Protein AF-A0A7W6P1S1-F1 (afdb_monomer_lite)

Radius of gyration: 24.33 Å; chains: 1; bounding box: 44×15×68 Å

Foldseek 3Di:
DDCVVVVVVVVVVVVVVVVVVVVVVPDPPDPDPDPPDPPVRPPDDDPDVPDPDPPDDDPCPVVD

pLDDT: mean 79.03, std 10.71, range [49.09, 96.81]

InterPro domains:
  IPR032831 LPS-assembly lipoprot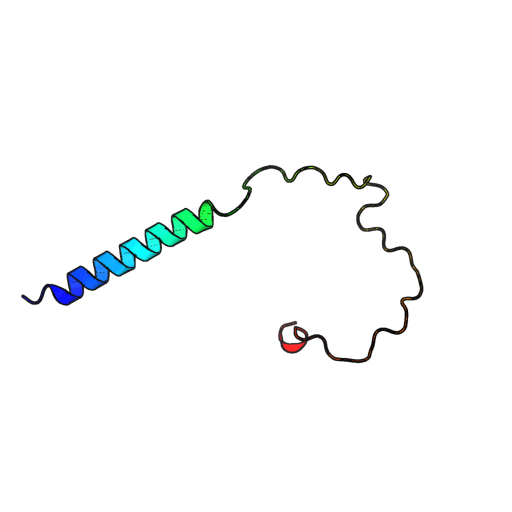ein LptM, conserved region [NF047847] (11-36)
  IPR032831 LPS-assembly lipoprotein LptM, conserved region [PF13627] (15-35)

Organism: NCBI:txid485907

Structure (mmCIF, N/CA/C/O backbone):
data_AF-A0A7W6P1S1-F1
#
_entry.id   AF-A0A7W6P1S1-F1
#
loop_
_atom_site.group_PDB
_atom_site.id
_atom_site.type_symbol
_atom_site.label_atom_id
_atom_site.label_alt_id
_atom_site.label_comp_id
_atom_site.label_asym_id
_atom_site.label_entity_id
_atom_site.label_seq_id
_atom_site.pdbx_PDB_ins_code
_atom_site.Cartn_x
_atom_site.Cartn_y
_atom_site.Cartn_z
_atom_site.occupancy
_atom_site.B_iso_or_equiv
_atom_site.auth_seq_id
_atom_site.auth_comp_id
_atom_site.auth_asym_id
_atom_site.auth_atom_id
_atom_site.pdbx_PDB_model_num
ATOM 1 N N . MET A 1 1 ? -25.850 2.388 33.932 1.00 49.09 1 MET A N 1
ATOM 2 C CA . MET A 1 1 ? -25.386 2.879 32.614 1.00 49.09 1 MET A CA 1
ATOM 3 C C . MET A 1 1 ? -25.165 1.705 31.672 1.00 49.09 1 MET A C 1
ATOM 5 O O . MET A 1 1 ? -24.525 0.741 32.070 1.00 49.09 1 MET A O 1
ATOM 9 N N . SER A 1 2 ? -25.705 1.754 30.451 1.00 62.94 2 SER A N 1
ATOM 10 C CA . SER A 1 2 ? -25.444 0.735 29.424 1.00 62.94 2 SER A CA 1
ATOM 11 C C . SER A 1 2 ? -24.004 0.885 28.923 1.00 62.94 2 SER A C 1
ATOM 13 O O . SER A 1 2 ? -23.663 1.910 28.344 1.00 62.94 2 SER A O 1
ATOM 15 N N . SER A 1 3 ? -23.153 -0.114 29.165 1.00 65.88 3 SER A N 1
ATOM 16 C CA . SER A 1 3 ? -21.745 -0.155 28.721 1.00 65.88 3 SER A CA 1
ATOM 17 C C . SER A 1 3 ? -21.577 -0.624 27.270 1.00 65.88 3 SER A C 1
ATOM 19 O O . SER A 1 3 ? -20.472 -0.620 26.727 1.00 65.88 3 SER A O 1
ATOM 21 N N . ARG A 1 4 ? -22.682 -1.011 26.622 1.00 72.12 4 ARG A N 1
ATOM 22 C CA . ARG A 1 4 ? -22.736 -1.488 25.234 1.00 72.12 4 ARG A CA 1
ATOM 23 C C . ARG A 1 4 ? -22.125 -0.511 24.214 1.00 72.12 4 ARG A C 1
ATOM 25 O O . ARG A 1 4 ? -21.290 -0.976 23.445 1.00 72.12 4 ARG A O 1
ATOM 32 N N . PRO A 1 5 ? -22.438 0.803 24.208 1.00 75.88 5 PRO A N 1
ATOM 33 C CA . PRO A 1 5 ? -21.834 1.725 23.244 1.00 75.88 5 PRO A CA 1
ATOM 34 C C . PRO A 1 5 ? -20.323 1.873 23.449 1.00 75.88 5 PRO A C 1
ATOM 36 O O . PRO A 1 5 ? -19.578 1.898 22.476 1.00 75.88 5 PRO A O 1
ATOM 39 N N . LEU A 1 6 ? -19.856 1.889 24.702 1.00 84.75 6 LEU A N 1
ATOM 40 C CA . LEU A 1 6 ? -18.434 2.043 25.007 1.00 84.75 6 LEU A CA 1
ATOM 41 C C . LEU A 1 6 ? -17.620 0.833 24.530 1.00 84.75 6 LEU A C 1
ATOM 43 O O . LEU A 1 6 ? -16.550 1.002 23.958 1.00 84.75 6 LEU A O 1
ATOM 47 N N . ARG A 1 7 ? -18.158 -0.382 24.700 1.00 88.00 7 ARG A N 1
ATOM 48 C CA . ARG A 1 7 ? -17.528 -1.619 24.219 1.00 88.00 7 ARG A CA 1
ATOM 49 C C . ARG A 1 7 ? -17.484 -1.704 22.692 1.00 88.00 7 ARG A C 1
ATOM 51 O O . ARG A 1 7 ? -16.500 -2.183 22.142 1.00 88.00 7 ARG A O 1
ATOM 58 N N . THR A 1 8 ? -18.529 -1.253 22.002 1.00 88.00 8 THR A N 1
ATOM 59 C CA . THR A 1 8 ? -18.538 -1.242 20.533 1.00 88.00 8 THR A CA 1
ATOM 60 C C . THR A 1 8 ? -17.518 -0.249 19.985 1.00 88.00 8 THR A C 1
ATOM 62 O O . THR A 1 8 ? -16.787 -0.599 19.067 1.00 88.00 8 THR A O 1
ATOM 65 N N . VAL A 1 9 ? -17.420 0.947 20.579 1.00 93.56 9 VAL A N 1
ATOM 66 C CA . VAL A 1 9 ? -16.460 1.986 20.168 1.00 93.56 9 VAL A CA 1
ATOM 67 C C . VAL A 1 9 ? -15.012 1.540 20.378 1.00 93.56 9 VAL A C 1
ATOM 69 O O . VAL A 1 9 ? -14.175 1.747 19.504 1.00 93.56 9 VAL A O 1
ATOM 72 N N . THR A 1 10 ? -14.696 0.898 21.506 1.00 94.44 10 THR A N 1
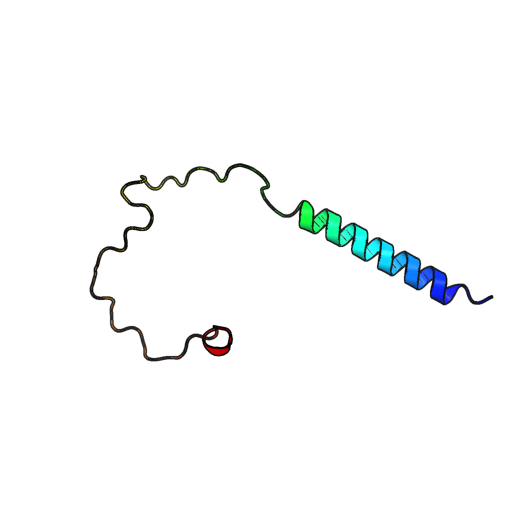ATOM 73 C CA . THR A 1 10 ? -13.332 0.403 21.747 1.00 94.44 10 THR A CA 1
ATOM 74 C C . THR A 1 10 ? -12.949 -0.724 20.791 1.00 94.44 10 THR A C 1
ATOM 76 O O . THR A 1 10 ? -11.821 -0.744 20.302 1.00 94.44 10 THR A O 1
ATOM 79 N N . LEU A 1 11 ? -13.881 -1.629 20.471 1.00 95.44 11 LEU A N 1
ATOM 80 C CA . LEU A 1 11 ? -13.642 -2.703 19.505 1.00 95.44 11 LEU A CA 1
ATOM 81 C C . LEU A 1 11 ? -13.425 -2.176 18.083 1.00 95.44 11 LEU A C 1
ATOM 83 O O . LEU A 1 11 ? -12.485 -2.609 17.420 1.00 95.44 11 LEU A O 1
ATOM 87 N N . SER A 1 12 ? -14.248 -1.235 17.614 1.00 94.81 12 SER A N 1
ATOM 88 C CA . SER A 1 12 ? -14.098 -0.676 16.266 1.00 94.81 12 SER A CA 1
ATOM 89 C C . SER A 1 12 ? -12.825 0.159 16.125 1.00 94.81 12 SER A C 1
ATOM 91 O O . SER A 1 12 ? -12.129 0.030 15.118 1.00 94.81 12 SER A O 1
ATOM 93 N N . LEU A 1 13 ? -12.465 0.944 17.144 1.00 96.06 13 LEU A N 1
ATOM 94 C CA . LEU A 1 13 ? -11.209 1.695 17.151 1.00 96.06 13 LEU A CA 1
ATOM 95 C C . LEU A 1 13 ? -9.988 0.763 17.146 1.00 96.06 13 LEU A C 1
ATOM 97 O O . LEU A 1 13 ? -9.047 0.986 16.384 1.00 96.06 13 LEU A O 1
ATOM 101 N N . GLY A 1 14 ? -10.021 -0.307 17.946 1.00 96.81 14 GLY A N 1
ATOM 102 C CA . GLY A 1 14 ? -8.967 -1.321 17.962 1.00 96.81 14 GLY A CA 1
ATOM 103 C C . GLY A 1 14 ? -8.800 -2.021 16.612 1.00 96.81 14 GLY A C 1
ATOM 104 O O . GLY A 1 14 ? -7.675 -2.208 16.152 1.00 96.81 14 GLY A O 1
ATOM 105 N N . LEU A 1 15 ? -9.908 -2.348 15.940 1.00 96.38 15 LEU A N 1
ATOM 106 C CA . LEU A 1 15 ? -9.886 -2.980 14.620 1.00 96.38 15 LEU A CA 1
ATOM 107 C C . LEU A 1 15 ? -9.268 -2.061 13.551 1.00 96.38 15 LEU A C 1
ATOM 109 O O . LEU A 1 15 ? -8.445 -2.508 12.756 1.00 96.38 15 LEU A O 1
ATOM 113 N N . LEU A 1 16 ? -9.629 -0.774 13.556 1.00 95.75 16 LEU A N 1
ATOM 114 C CA . LEU A 1 16 ? -9.077 0.243 12.650 1.00 95.75 16 LEU A CA 1
ATOM 115 C C . LEU A 1 16 ? -7.565 0.434 12.838 1.00 95.75 16 LEU A C 1
ATOM 117 O O . LEU A 1 16 ? -6.812 0.488 11.862 1.00 95.75 16 LEU A O 1
ATOM 121 N N . LEU A 1 17 ? -7.112 0.513 14.090 1.00 95.19 17 LEU A N 1
ATOM 122 C CA . LEU A 1 17 ? -5.689 0.608 14.426 1.00 95.19 17 LEU A CA 1
ATOM 123 C C . LEU A 1 17 ? -4.918 -0.636 13.972 1.00 95.19 17 LEU A C 1
ATOM 125 O O . LEU A 1 17 ? -3.868 -0.518 13.345 1.00 95.19 17 LEU A O 1
ATOM 129 N N . ALA A 1 18 ? -5.455 -1.831 14.220 1.00 93.56 18 ALA A N 1
ATOM 130 C CA . ALA A 1 18 ? -4.830 -3.069 13.765 1.00 93.56 18 ALA A CA 1
ATOM 131 C C . ALA A 1 18 ? -4.736 -3.132 12.231 1.00 93.56 18 ALA A C 1
ATOM 133 O O . ALA A 1 18 ? -3.676 -3.441 11.689 1.00 93.56 18 ALA A O 1
ATOM 134 N N . ALA A 1 19 ? -5.816 -2.786 11.526 1.00 92.19 19 ALA A N 1
ATOM 135 C CA . ALA A 1 19 ? -5.839 -2.779 10.067 1.00 92.19 19 ALA A CA 1
ATOM 136 C C . ALA A 1 19 ? -4.815 -1.793 9.485 1.00 92.19 19 ALA A C 1
ATOM 138 O O . ALA A 1 19 ? -4.042 -2.159 8.607 1.00 92.19 19 ALA A O 1
ATOM 139 N N . SER A 1 20 ? -4.758 -0.562 9.999 1.00 88.44 20 SER A N 1
ATOM 140 C CA . SER A 1 20 ? -3.806 0.454 9.526 1.00 88.44 20 SER A CA 1
ATOM 141 C C . SER A 1 20 ? -2.340 0.046 9.717 1.00 88.44 20 SER A C 1
ATOM 143 O O . SER A 1 20 ? -1.531 0.248 8.808 1.00 88.44 20 SER A O 1
ATOM 145 N N . LEU A 1 21 ? -1.999 -0.588 10.843 1.00 87.81 21 LEU A N 1
ATOM 146 C CA . LEU A 1 21 ? -0.667 -1.154 11.085 1.00 87.81 21 LEU A CA 1
ATOM 147 C C . LEU A 1 21 ? -0.330 -2.264 10.082 1.00 87.81 21 LEU A C 1
ATOM 149 O O . LEU A 1 21 ? 0.747 -2.251 9.487 1.00 87.81 21 LEU A O 1
ATOM 153 N N . VAL A 1 22 ? -1.262 -3.195 9.859 1.00 88.50 22 VAL A N 1
ATOM 154 C CA . VAL A 1 22 ? -1.078 -4.300 8.909 1.00 88.50 22 VAL A CA 1
ATOM 155 C C . VAL A 1 22 ? -0.927 -3.780 7.484 1.00 88.50 22 VAL A C 1
ATOM 157 O O . VAL A 1 22 ? 0.000 -4.195 6.803 1.00 88.50 22 VAL A O 1
ATOM 160 N N . LEU A 1 23 ? -1.772 -2.850 7.030 1.00 86.31 23 LEU A N 1
ATOM 161 C CA . LEU A 1 23 ? -1.687 -2.288 5.676 1.00 86.31 23 LEU A CA 1
ATOM 162 C C . LEU A 1 23 ? -0.400 -1.484 5.464 1.00 86.31 23 LEU A C 1
ATOM 164 O O . LEU A 1 23 ? 0.188 -1.556 4.390 1.00 86.31 23 LEU A O 1
ATOM 168 N N . SER A 1 24 ? 0.072 -0.766 6.485 1.00 79.56 24 SER A N 1
ATOM 169 C CA . SER A 1 24 ? 1.350 -0.045 6.409 1.00 79.56 24 SER A CA 1
ATOM 170 C C . SER A 1 24 ? 2.555 -0.994 6.360 1.00 79.56 24 SER A C 1
ATOM 172 O O . SER A 1 24 ? 3.601 -0.626 5.829 1.00 79.56 24 SER A O 1
ATOM 174 N N . GLY A 1 25 ? 2.416 -2.207 6.912 1.00 72.06 25 GLY A N 1
ATOM 175 C CA . GLY A 1 25 ? 3.424 -3.271 6.859 1.00 72.06 25 GLY A CA 1
ATOM 176 C C . GLY A 1 25 ? 3.266 -4.250 5.687 1.00 72.06 25 GLY A C 1
ATOM 177 O O . GLY A 1 25 ? 4.204 -4.980 5.373 1.00 72.06 25 GLY A O 1
ATOM 178 N N . CYS A 1 26 ? 2.109 -4.280 5.021 1.00 74.94 26 CYS A N 1
ATOM 179 C CA . CYS A 1 26 ? 1.829 -5.146 3.878 1.00 74.94 26 CYS A CA 1
ATOM 180 C C . CYS A 1 26 ? 2.288 -4.454 2.590 1.00 74.94 26 CYS A C 1
ATOM 182 O 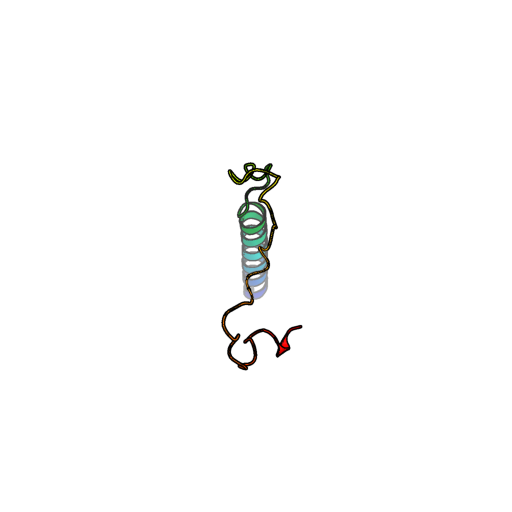O . CYS A 1 26 ? 1.505 -3.925 1.807 1.00 74.94 26 CYS A O 1
ATOM 184 N N . GLY A 1 27 ? 3.602 -4.411 2.405 1.00 70.19 27 GLY A N 1
ATOM 185 C CA . GLY A 1 27 ? 4.236 -3.834 1.230 1.00 70.19 27 GLY A CA 1
ATOM 186 C C . GLY A 1 27 ? 5.745 -3.777 1.416 1.00 70.19 27 GLY A C 1
ATOM 187 O O . GLY A 1 27 ? 6.244 -3.539 2.516 1.00 70.19 27 GLY A O 1
ATOM 188 N N . ARG A 1 28 ? 6.502 -3.993 0.340 1.00 65.56 28 ARG A N 1
ATOM 189 C CA . ARG A 1 28 ? 7.957 -3.836 0.372 1.00 65.56 28 ARG A CA 1
ATOM 190 C C . ARG A 1 28 ? 8.285 -2.343 0.344 1.00 65.56 28 ARG A C 1
ATOM 192 O O . ARG A 1 28 ? 8.431 -1.756 -0.722 1.00 65.56 28 ARG A O 1
ATOM 199 N N . LYS A 1 29 ? 8.398 -1.717 1.520 1.00 64.38 29 LYS A N 1
ATOM 200 C CA . LYS A 1 29 ? 9.003 -0.384 1.663 1.00 64.38 29 LYS A CA 1
ATOM 201 C C . LYS A 1 29 ? 10.523 -0.528 1.610 1.00 64.38 29 LYS A C 1
ATOM 203 O O . LYS A 1 29 ? 11.208 -0.476 2.623 1.00 64.38 29 LYS A O 1
ATOM 208 N N . GLY A 1 30 ? 11.028 -0.786 0.417 1.00 71.25 30 GLY A N 1
ATOM 209 C CA . GLY A 1 30 ? 12.444 -0.924 0.115 1.00 71.25 30 GLY A CA 1
ATOM 210 C C . GLY A 1 30 ? 12.649 -0.692 -1.370 1.00 71.25 30 GLY A C 1
ATOM 211 O O . GLY A 1 30 ? 11.680 -0.733 -2.129 1.00 71.25 30 GLY A O 1
ATOM 212 N N . ASP A 1 31 ? 13.892 -0.436 -1.768 1.00 75.44 31 ASP A N 1
ATOM 213 C CA . ASP A 1 31 ? 14.234 -0.346 -3.185 1.00 75.44 31 ASP A CA 1
ATOM 214 C C . ASP A 1 31 ? 13.709 -1.605 -3.887 1.00 75.44 31 ASP A C 1
ATOM 216 O O . A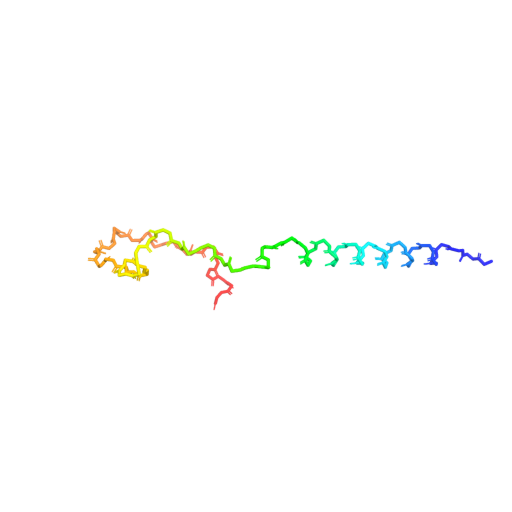SP A 1 31 ? 13.853 -2.722 -3.364 1.00 75.44 31 ASP A O 1
ATOM 220 N N . LEU A 1 32 ? 12.977 -1.418 -4.983 1.00 69.12 32 LEU A N 1
ATOM 221 C CA . LEU A 1 32 ? 12.513 -2.543 -5.781 1.00 69.12 32 LEU A CA 1
ATOM 222 C C . LEU A 1 32 ? 13.759 -3.192 -6.374 1.00 69.12 32 LEU A C 1
ATOM 224 O O . LEU A 1 32 ? 14.626 -2.482 -6.872 1.00 69.12 32 LEU A O 1
ATOM 228 N N . ASP A 1 33 ? 13.866 -4.522 -6.319 1.00 78.00 33 ASP A N 1
ATOM 229 C CA . ASP A 1 33 ? 14.996 -5.177 -6.979 1.00 78.00 33 ASP A CA 1
ATOM 230 C C . ASP A 1 33 ? 15.024 -4.725 -8.432 1.00 78.00 33 ASP A C 1
ATOM 232 O O . ASP A 1 33 ? 13.989 -4.738 -9.111 1.00 78.00 33 ASP A O 1
ATOM 236 N N . MET A 1 34 ? 16.202 -4.296 -8.890 1.00 75.44 34 MET A N 1
ATOM 237 C CA . MET A 1 34 ? 16.342 -3.841 -10.259 1.00 75.44 34 MET A CA 1
ATOM 238 C C . MET A 1 34 ? 15.890 -4.987 -11.167 1.00 75.44 34 MET A C 1
ATOM 240 O O . MET A 1 34 ? 16.397 -6.109 -11.033 1.00 75.44 34 MET A O 1
ATOM 244 N N . PRO A 1 35 ? 14.903 -4.757 -12.047 1.00 78.38 35 PRO A N 1
ATOM 245 C CA . PRO A 1 35 ? 14.395 -5.833 -12.869 1.00 78.38 35 PRO A CA 1
ATOM 246 C C . PRO A 1 35 ? 15.547 -6.370 -13.718 1.00 78.38 35 PRO A C 1
ATOM 248 O O . PRO A 1 35 ? 16.348 -5.606 -14.252 1.00 78.38 35 PRO A O 1
ATOM 251 N N . SER A 1 36 ? 15.638 -7.695 -13.855 1.00 79.94 36 SER A N 1
ATOM 252 C CA . SER A 1 36 ? 16.725 -8.358 -14.595 1.00 79.94 36 SER A CA 1
ATOM 253 C C . SER A 1 36 ? 16.737 -8.014 -16.090 1.00 79.94 36 SER A C 1
ATOM 255 O O . SER A 1 36 ? 17.637 -8.418 -16.823 1.00 79.94 36 SER A O 1
ATOM 257 N N . THR A 1 37 ? 15.722 -7.288 -16.559 1.00 82.38 37 THR A N 1
ATOM 258 C CA . THR A 1 37 ? 15.649 -6.739 -17.906 1.00 82.38 37 THR A CA 1
ATOM 259 C C . THR A 1 37 ? 16.709 -5.649 -18.085 1.00 82.38 37 THR A C 1
ATOM 261 O O . THR A 1 37 ? 16.681 -4.666 -17.348 1.00 82.38 37 THR A O 1
ATOM 264 N N . PRO A 1 38 ? 17.603 -5.752 -19.081 1.00 81.38 38 PRO A N 1
ATOM 265 C CA . PRO A 1 38 ? 18.525 -4.672 -19.415 1.00 81.38 38 PRO A CA 1
ATOM 266 C C . PRO A 1 38 ? 17.778 -3.363 -19.694 1.00 81.38 38 PRO A C 1
ATOM 268 O O . PRO A 1 38 ? 16.718 -3.385 -20.326 1.00 81.38 38 PRO A O 1
ATOM 271 N N . VAL A 1 39 ? 18.350 -2.230 -19.271 1.00 78.12 39 VAL A N 1
ATOM 272 C CA . VAL A 1 39 ? 17.756 -0.885 -19.428 1.00 78.12 39 VAL A CA 1
ATOM 273 C C . VAL A 1 39 ? 17.334 -0.625 -20.877 1.00 78.12 39 VAL A C 1
ATOM 275 O O . VAL A 1 39 ? 16.236 -0.136 -21.128 1.00 78.12 39 VAL A O 1
ATOM 278 N N . ASP A 1 40 ? 18.136 -1.071 -21.845 1.00 79.56 40 ASP A N 1
ATOM 279 C CA . ASP A 1 40 ? 17.880 -0.894 -23.281 1.00 79.56 40 ASP A CA 1
ATOM 280 C C . ASP A 1 40 ? 16.651 -1.648 -23.808 1.00 79.56 40 ASP A C 1
ATOM 282 O O . ASP A 1 40 ? 16.210 -1.407 -24.935 1.00 79.56 40 ASP A O 1
ATOM 286 N N . LYS A 1 41 ? 16.111 -2.583 -23.020 1.00 76.75 41 LYS A N 1
ATOM 287 C CA . LYS A 1 41 ? 14.929 -3.398 -23.328 1.00 76.75 41 LYS A CA 1
ATOM 288 C C . LYS A 1 41 ? 13.737 -3.069 -22.426 1.00 76.75 41 LYS A C 1
ATOM 290 O O . LYS A 1 41 ? 12.635 -3.535 -22.711 1.00 76.75 41 LYS A O 1
ATOM 295 N N . MET A 1 42 ? 13.919 -2.257 -21.383 1.00 78.94 42 MET A N 1
ATOM 296 C CA . MET A 1 42 ? 12.821 -1.809 -20.529 1.00 78.94 42 MET A CA 1
ATOM 297 C C . MET A 1 42 ? 11.865 -0.918 -21.323 1.00 78.94 42 MET A C 1
ATOM 299 O O . MET A 1 42 ? 12.291 0.005 -22.015 1.00 78.94 42 MET A O 1
ATOM 303 N N . ASN A 1 43 ? 10.564 -1.195 -21.231 1.00 73.38 43 ASN A N 1
ATOM 304 C CA . ASN A 1 43 ? 9.498 -0.412 -21.872 1.00 73.38 43 ASN A CA 1
ATOM 305 C C . ASN A 1 43 ? 9.651 -0.215 -23.395 1.00 73.38 43 ASN A C 1
ATOM 307 O O . ASN A 1 43 ? 9.000 0.648 -23.984 1.00 73.38 43 ASN A O 1
ATOM 311 N N . LYS A 1 44 ? 10.472 -1.031 -24.067 1.00 77.00 44 LYS A N 1
ATOM 312 C CA . LYS A 1 44 ? 10.531 -1.071 -25.529 1.00 77.00 44 LYS A CA 1
ATOM 313 C C . LYS A 1 44 ? 9.378 -1.936 -26.031 1.00 77.00 44 LYS A C 1
ATOM 315 O O . LYS A 1 44 ? 9.480 -3.159 -26.072 1.00 77.00 44 LYS A O 1
ATOM 320 N N . ARG A 1 45 ? 8.282 -1.305 -26.452 1.00 66.38 45 ARG A N 1
ATOM 321 C CA . ARG A 1 45 ? 7.321 -1.966 -27.342 1.00 66.38 45 ARG A CA 1
ATOM 322 C C . ARG A 1 45 ? 7.985 -2.100 -28.710 1.00 66.38 45 ARG A C 1
ATOM 324 O O . ARG A 1 45 ? 8.183 -1.102 -29.398 1.00 66.38 45 ARG A O 1
ATOM 331 N N . SER A 1 46 ? 8.356 -3.316 -29.099 1.00 66.75 46 SER A N 1
ATOM 332 C CA . SER A 1 46 ? 8.602 -3.600 -30.513 1.00 66.75 46 SER A CA 1
ATOM 333 C C . SER A 1 46 ? 7.305 -3.300 -31.259 1.00 66.75 46 SER A C 1
ATOM 335 O O . SER A 1 46 ? 6.268 -3.854 -30.898 1.00 66.75 46 SER A O 1
ATOM 337 N N . TYR A 1 47 ? 7.345 -2.417 -32.261 1.00 63.41 47 TYR A N 1
ATOM 338 C CA . TYR A 1 47 ? 6.236 -2.256 -33.198 1.00 63.41 47 TYR A CA 1
ATOM 339 C C . TYR A 1 47 ? 6.131 -3.549 -34.011 1.00 63.41 47 TYR A C 1
ATOM 341 O O . TYR A 1 47 ? 6.739 -3.703 -35.065 1.00 63.41 47 TYR A O 1
ATOM 349 N N . ASN A 1 48 ? 5.420 -4.519 -33.454 1.00 64.69 48 ASN A N 1
ATOM 350 C CA . ASN A 1 48 ? 4.759 -5.542 -34.231 1.00 64.69 48 ASN A CA 1
ATOM 351 C C . ASN A 1 48 ? 3.360 -4.980 -34.484 1.00 64.69 48 ASN A C 1
ATOM 353 O O . ASN A 1 48 ? 2.749 -4.516 -33.519 1.00 64.69 48 ASN A O 1
ATOM 357 N N . PRO A 1 49 ? 2.852 -4.954 -35.725 1.00 65.44 49 PRO A N 1
ATOM 358 C CA . PRO A 1 49 ? 1.434 -4.709 -35.930 1.00 65.44 49 PRO A CA 1
ATOM 359 C C . PRO A 1 49 ? 0.686 -5.769 -35.115 1.00 65.44 49 PRO A C 1
ATOM 361 O O . PRO A 1 49 ? 0.739 -6.955 -35.445 1.00 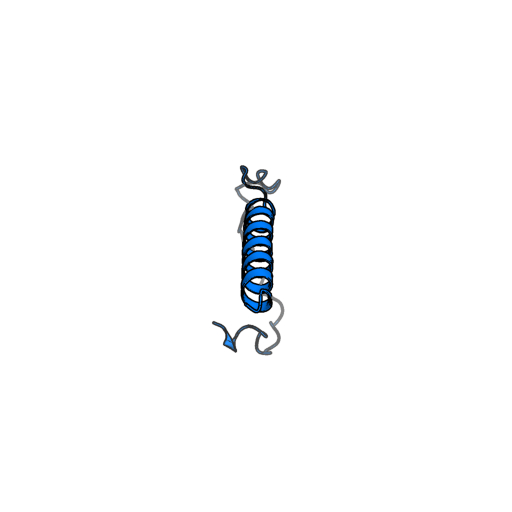65.44 49 PRO A O 1
ATOM 364 N N . ASP A 1 50 ? 0.109 -5.346 -33.987 1.00 64.44 50 ASP A N 1
ATOM 365 C CA . ASP A 1 50 ? -0.577 -6.234 -33.057 1.00 64.44 50 ASP A CA 1
ATOM 366 C C . ASP A 1 50 ? -1.627 -7.042 -33.840 1.00 64.44 50 ASP A C 1
ATOM 368 O O . ASP A 1 50 ? -2.307 -6.486 -34.716 1.00 64.44 50 ASP A O 1
ATOM 372 N N . PRO A 1 51 ? -1.778 -8.352 -33.572 1.00 70.00 51 PRO A N 1
ATOM 373 C CA . PRO A 1 51 ? -2.897 -9.106 -34.116 1.00 70.00 51 PRO A CA 1
ATOM 374 C C . PRO A 1 51 ? -4.184 -8.374 -33.732 1.00 70.00 51 PRO A C 1
ATOM 376 O O . PRO A 1 51 ? -4.314 -7.978 -32.576 1.00 70.00 51 PRO A O 1
ATOM 379 N N . LYS A 1 52 ? -5.089 -8.165 -34.709 1.00 67.44 52 LYS A N 1
ATOM 380 C CA . LYS A 1 52 ? -6.352 -7.411 -34.565 1.00 67.44 52 LYS A CA 1
ATOM 381 C C . LYS A 1 52 ? -6.891 -7.524 -33.138 1.00 67.44 52 LYS A C 1
ATOM 383 O O . LYS A 1 52 ? -7.420 -8.572 -32.762 1.00 67.44 52 LYS A O 1
ATOM 388 N N . VAL A 1 53 ? -6.725 -6.454 -32.359 1.00 71.31 53 VAL A N 1
ATOM 389 C CA . VAL A 1 53 ? -7.314 -6.357 -31.026 1.00 71.31 53 VAL A CA 1
ATOM 390 C C . VAL A 1 53 ? -8.820 -6.544 -31.221 1.00 71.31 53 VAL A C 1
ATOM 392 O O . VAL A 1 53 ? -9.394 -5.874 -32.081 1.00 71.31 53 VAL A O 1
ATOM 395 N N . PRO A 1 54 ? -9.463 -7.496 -30.526 1.00 73.62 54 PRO A N 1
ATOM 396 C CA . PRO A 1 54 ? -10.900 -7.673 -30.657 1.00 73.62 54 PRO A CA 1
ATOM 397 C C . PRO A 1 54 ? -11.601 -6.371 -30.254 1.00 73.62 54 PRO A C 1
ATOM 399 O O . PRO A 1 54 ? -11.300 -5.848 -29.182 1.00 73.62 54 PRO A O 1
ATOM 402 N N . ASP A 1 55 ? -12.541 -5.887 -31.070 1.00 75.31 55 ASP A N 1
ATOM 403 C CA . ASP A 1 55 ? -13.405 -4.731 -30.769 1.00 75.31 55 ASP A CA 1
ATOM 404 C C . ASP A 1 55 ? -14.398 -5.081 -29.647 1.00 75.31 55 ASP A C 1
ATOM 406 O O . ASP A 1 55 ? -15.607 -5.205 -29.848 1.00 75.31 55 ASP A O 1
ATOM 410 N N . ARG A 1 56 ? -13.886 -5.322 -28.443 1.00 82.31 56 ARG A N 1
ATOM 411 C CA . ARG A 1 56 ? -14.684 -5.529 -27.239 1.00 82.31 56 ARG A CA 1
ATOM 412 C C . ARG A 1 56 ? -14.267 -4.494 -26.201 1.00 82.31 56 ARG A C 1
ATOM 414 O O . ARG A 1 56 ? -13.065 -4.346 -25.974 1.00 82.31 56 ARG A O 1
ATOM 421 N N . PRO A 1 57 ? -15.230 -3.810 -25.563 1.00 82.00 57 PRO A N 1
ATOM 422 C CA . PRO A 1 57 ? -14.915 -2.829 -24.540 1.00 82.00 57 PRO A CA 1
ATOM 423 C C . PRO A 1 57 ? -14.168 -3.513 -23.398 1.00 82.00 57 PRO A C 1
ATOM 425 O O . PRO A 1 57 ? -14.496 -4.638 -22.990 1.00 82.00 57 PRO A O 1
ATOM 428 N N . PHE A 1 58 ? -13.133 -2.850 -22.906 1.00 85.19 58 PHE A N 1
ATOM 429 C CA . PHE A 1 58 ? -12.406 -3.301 -21.738 1.00 85.19 58 PHE A CA 1
ATOM 430 C C . PHE A 1 58 ? -13.285 -3.090 -20.505 1.00 85.19 58 PHE A C 1
ATOM 432 O O . PHE A 1 58 ? -14.014 -2.111 -20.387 1.00 85.19 58 PHE A O 1
ATOM 439 N N . VAL A 1 59 ? -13.235 -4.029 -19.559 1.00 88.00 59 VAL A N 1
ATOM 440 C CA . VAL A 1 59 ? -14.108 -4.007 -18.370 1.00 88.00 59 VAL A CA 1
ATOM 441 C C . VAL A 1 59 ? -13.915 -2.732 -17.538 1.00 88.00 59 VAL A C 1
ATOM 443 O O . VAL A 1 59 ? -14.838 -2.325 -16.839 1.00 88.00 59 VAL A O 1
ATOM 446 N N . LEU A 1 60 ? -12.740 -2.096 -17.628 1.00 86.75 60 LEU A N 1
ATOM 447 C CA . LEU A 1 60 ? -12.435 -0.846 -16.929 1.00 86.75 60 LEU A CA 1
ATOM 448 C C . LEU A 1 60 ? -12.633 0.411 -17.790 1.00 86.75 60 LEU A C 1
ATOM 450 O O . LEU A 1 60 ? -12.410 1.496 -17.271 1.00 86.75 60 LEU A O 1
ATOM 454 N N . ASP A 1 61 ? -13.075 0.304 -19.048 1.00 83.69 61 ASP A N 1
ATOM 455 C CA . ASP A 1 61 ? -13.437 1.482 -19.857 1.00 83.69 61 ASP A CA 1
ATOM 456 C C . ASP A 1 61 ? -14.465 2.398 -19.165 1.00 83.69 61 ASP A C 1
ATOM 458 O O . ASP A 1 61 ? 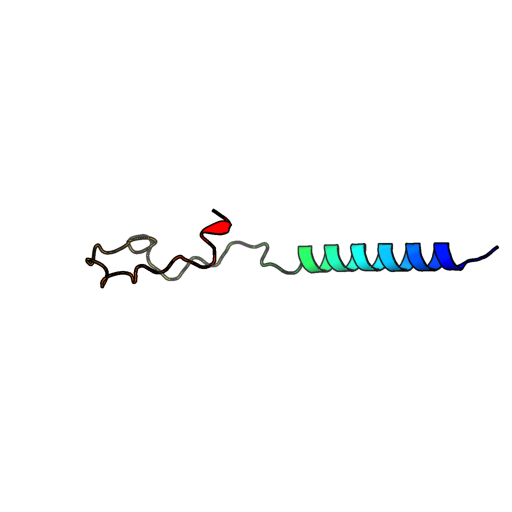-14.344 3.608 -19.296 1.00 83.69 61 ASP A O 1
ATOM 462 N N . PRO A 1 62 ? -15.441 1.896 -18.376 1.00 87.25 62 PRO A N 1
ATOM 463 C CA . PRO A 1 62 ? -16.355 2.767 -17.633 1.00 87.25 62 PRO A CA 1
ATOM 464 C C . PRO A 1 62 ? -15.712 3.536 -16.467 1.00 87.25 62 PRO A C 1
ATOM 466 O O . PRO A 1 62 ? -16.389 4.347 -15.838 1.00 87.25 62 PRO A O 1
ATOM 469 N N . LEU A 1 63 ? -14.465 3.217 -16.105 1.00 81.19 63 LEU A N 1
ATOM 470 C CA . LEU A 1 63 ? -13.746 3.791 -14.961 1.00 81.19 63 LEU A CA 1
ATOM 471 C C . LEU A 1 63 ? -12.621 4.753 -15.376 1.00 81.19 63 LEU A C 1
ATOM 473 O O . LEU A 1 63 ? -11.946 5.292 -14.497 1.00 81.19 63 LEU A O 1
ATOM 477 N N . LEU A 1 64 ? -12.399 4.927 -16.680 1.00 68.94 64 LEU A N 1
ATOM 478 C CA . LEU A 1 64 ? -11.385 5.800 -17.278 1.00 68.94 64 LEU A CA 1
ATOM 479 C C . LEU A 1 64 ? -12.056 6.984 -17.983 1.00 68.94 64 LEU A C 1
ATOM 481 O O . LEU A 1 64 ? -11.400 8.046 -18.045 1.00 68.94 64 LEU A O 1
#

Secondary structure (DSSP, 8-state):
---HHHHHHHHHHHHHHHHHHHHHHSS--SPPPPPSS-GGGTT-------S---S---TTGGG-

Sequence (64 aa):
MSSRPLRTVTLSLGLLLAASLVLSGCGRKGDLDMPSTPVDKMNKRSYNPDPKVPDRPFVLDPLL